Protein AF-A0A822HKP6-F1 (afdb_monomer)

Mean predicted aligned error: 8.12 Å

pLDDT: mean 78.41, std 13.29, range [42.31, 93.12]

Nearest PDB structures (foldseek):
  2boa-assembly2_B  TM=9.599E-01  e=1.086E-02  Homo sapiens
  1dtd-assembly1_A  TM=8.735E-01  e=4.558E-02  Homo sapiens
  4uia-assembly1_A  TM=8.945E-01  e=1.679E-01  Sus scrofa
  1zg8-assembly3_C  TM=8.638E-01  e=1.474E-01  Sus scrofa
  3dgv-assembly4_C  TM=8.199E-01  e=5.429E-01  Bos taurus

Radius of gyration: 14.97 Å; Cα contacts (8 Å, |Δi|>4): 80; chains: 1; bounding box: 33×28×42 Å

Sequence (95 aa):
KPFSEIETAQVSRFISRHNGTFVHYVNFHAYSQLWMSPWGYTLTKPEQFKLQDDGSAKAVQALRAVFGIHAREWISPATIIYMVHALLSNYDKDP

Secondary structure (DSSP, 8-state):
-TT-SHHHHHHHHHHHHTTTT---------SS-EEEES-SS-SSPPTTHHHHHHHHHHHHHHHHHHH---PEEEE--HHHHHHHHHHHHSTTT--

Structure (mmCIF, N/CA/C/O backbone):
data_AF-A0A822HKP6-F1
#
_entry.id   AF-A0A822HKP6-F1
#
loop_
_atom_site.group_PDB
_atom_site.id
_atom_site.type_symbol
_atom_site.label_atom_id
_atom_site.label_alt_id
_atom_site.label_comp_id
_atom_site.label_asym_id
_atom_site.label_entity_id
_atom_site.label_seq_id
_atom_site.pdbx_PDB_ins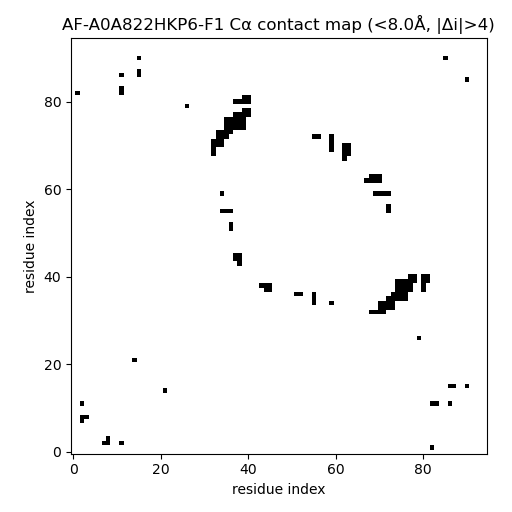_code
_atom_site.Cartn_x
_atom_site.Cartn_y
_atom_site.Cartn_z
_atom_site.occupancy
_atom_site.B_iso_or_equiv
_atom_site.auth_seq_id
_atom_site.auth_comp_id
_atom_site.auth_asym_id
_atom_site.auth_atom_id
_atom_site.pdbx_PDB_model_num
ATOM 1 N N . LYS A 1 1 ? -8.848 9.181 18.650 1.00 84.12 1 LYS A N 1
ATOM 2 C CA . LYS A 1 1 ? -9.587 7.902 18.482 1.00 84.12 1 LYS A CA 1
ATOM 3 C C . LYS A 1 1 ? -9.381 7.406 17.054 1.00 84.12 1 LYS A C 1
ATOM 5 O O . LYS A 1 1 ? -9.164 8.265 16.205 1.00 84.12 1 LYS A O 1
ATOM 10 N N . PRO A 1 2 ? -9.414 6.092 16.773 1.00 80.62 2 PRO A N 1
ATOM 11 C CA . PRO A 1 2 ? -9.439 5.598 15.396 1.00 80.62 2 PRO A CA 1
ATOM 12 C C . PRO A 1 2 ? -10.585 6.245 14.609 1.00 80.62 2 PRO A C 1
ATOM 14 O O . PRO A 1 2 ? -11.638 6.519 15.185 1.00 80.62 2 PRO A O 1
ATOM 17 N N . PHE A 1 3 ? -10.362 6.512 13.320 1.00 85.75 3 PHE A N 1
ATOM 18 C CA . PHE A 1 3 ? -11.360 7.104 12.419 1.00 85.75 3 PHE A CA 1
ATOM 19 C C . PHE A 1 3 ? -11.956 8.434 12.924 1.00 85.75 3 PHE A C 1
ATOM 21 O O . PHE A 1 3 ? -13.153 8.679 12.778 1.00 85.75 3 PHE A O 1
ATOM 28 N N . SER A 1 4 ? -11.147 9.288 13.569 1.00 86.88 4 SER A N 1
ATOM 29 C CA . SER A 1 4 ? -11.598 10.616 14.012 1.00 86.88 4 SER A CA 1
ATOM 30 C C . SER A 1 4 ? -11.920 11.553 12.853 1.00 86.88 4 SER A C 1
ATOM 32 O O . SER A 1 4 ? -12.847 12.349 12.973 1.00 86.88 4 SER A O 1
ATOM 34 N N . GLU A 1 5 ? -11.189 11.425 11.745 1.00 90.12 5 GLU A N 1
ATOM 35 C CA . GLU A 1 5 ? -11.361 12.269 10.565 1.00 90.12 5 GLU A CA 1
ATOM 36 C C . GLU A 1 5 ? -12.487 11.731 9.688 1.00 90.12 5 GLU A C 1
ATOM 38 O O . GLU A 1 5 ? -12.551 10.521 9.422 1.00 90.12 5 GLU A O 1
ATOM 43 N N . ILE A 1 6 ? -13.361 12.623 9.214 1.00 93.12 6 ILE A N 1
ATOM 44 C CA . ILE A 1 6 ? -14.557 12.248 8.454 1.00 93.12 6 ILE A CA 1
ATOM 45 C C . ILE A 1 6 ? -14.195 11.460 7.191 1.00 93.12 6 ILE A C 1
ATOM 47 O O . ILE A 1 6 ? -14.877 10.496 6.856 1.00 93.12 6 ILE A O 1
ATOM 51 N N . GLU A 1 7 ? -13.080 11.787 6.544 1.00 91.44 7 GLU A N 1
ATOM 52 C CA . GLU A 1 7 ? -12.558 11.115 5.357 1.00 91.44 7 GLU A CA 1
ATOM 53 C C . GLU A 1 7 ? -12.240 9.646 5.657 1.00 91.44 7 GLU A C 1
ATOM 55 O O . GLU A 1 7 ? -12.713 8.741 4.967 1.00 91.44 7 GLU A O 1
ATOM 60 N N . THR A 1 8 ? -11.496 9.389 6.738 1.00 85.94 8 THR A N 1
ATOM 61 C CA . THR A 1 8 ? -11.139 8.021 7.151 1.00 85.94 8 THR A CA 1
ATOM 62 C C . THR A 1 8 ? -12.352 7.240 7.651 1.00 85.94 8 THR A C 1
ATOM 64 O O . THR A 1 8 ? -12.463 6.042 7.387 1.00 85.94 8 THR A O 1
ATOM 67 N N . ALA A 1 9 ? -13.299 7.920 8.302 1.00 86.06 9 ALA A N 1
ATOM 68 C CA . ALA A 1 9 ? -14.549 7.331 8.762 1.00 86.06 9 ALA A CA 1
ATOM 69 C C . ALA A 1 9 ? -15.457 6.910 7.596 1.00 86.06 9 ALA A C 1
ATOM 71 O O . ALA A 1 9 ? -16.053 5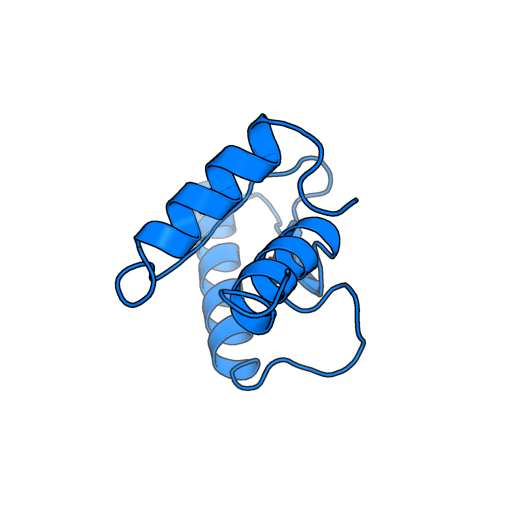.834 7.645 1.00 86.06 9 ALA A O 1
ATOM 72 N N . GLN A 1 10 ? -15.552 7.704 6.523 1.00 90.31 10 GLN A N 1
ATOM 73 C CA . GLN A 1 10 ? -16.360 7.327 5.358 1.00 90.31 10 GLN A CA 1
ATOM 74 C C . GLN A 1 10 ? -15.753 6.151 4.589 1.00 90.31 10 GLN A C 1
ATOM 76 O O . GLN A 1 10 ? -16.497 5.255 4.189 1.00 90.31 10 GLN A O 1
ATOM 81 N N . VAL A 1 11 ? -14.425 6.103 4.421 1.00 89.75 11 VAL A N 1
ATOM 82 C CA . VAL A 1 11 ? -13.753 4.955 3.780 1.00 89.75 11 VAL A CA 1
ATOM 83 C C . VAL A 1 11 ? -13.979 3.681 4.592 1.00 89.75 11 VAL A C 1
ATOM 85 O O . VAL A 1 11 ? -14.385 2.661 4.039 1.00 89.75 11 VAL A O 1
ATOM 88 N N . SER A 1 12 ? -13.791 3.769 5.910 1.00 85.62 12 SER A N 1
ATOM 89 C CA . SER A 1 12 ? -14.111 2.710 6.869 1.00 85.62 12 SER A CA 1
ATOM 90 C C . SER A 1 12 ? -15.531 2.180 6.672 1.00 85.62 12 SER A C 1
ATOM 92 O O . SER A 1 12 ? -15.740 1.002 6.375 1.00 85.62 12 SER A O 1
ATOM 94 N N . ARG A 1 13 ? -16.510 3.087 6.723 1.00 87.62 13 ARG A N 1
ATOM 95 C CA . ARG A 1 13 ? -17.925 2.756 6.597 1.00 87.62 13 ARG A CA 1
ATOM 96 C C . ARG A 1 13 ? -18.261 2.136 5.246 1.00 87.62 13 ARG A C 1
ATOM 98 O O . ARG A 1 13 ? -19.093 1.234 5.191 1.00 87.62 13 ARG A O 1
ATOM 105 N N . PHE A 1 14 ? -17.653 2.617 4.164 1.00 90.44 14 PHE A N 1
ATOM 106 C CA . PHE A 1 14 ? -17.844 2.053 2.832 1.00 90.44 14 PHE A CA 1
ATOM 107 C C . PHE A 1 14 ? -17.357 0.605 2.770 1.00 90.44 14 PHE A C 1
ATOM 109 O O . PHE A 1 14 ? -18.121 -0.260 2.350 1.00 90.44 14 PHE A O 1
ATOM 116 N N . ILE A 1 15 ? -16.132 0.330 3.226 1.00 88.50 15 ILE A N 1
ATOM 117 C CA . ILE A 1 15 ? -15.557 -1.022 3.203 1.00 88.50 15 ILE A CA 1
ATOM 118 C C . ILE A 1 15 ? -16.399 -1.965 4.068 1.00 88.50 15 ILE A C 1
ATOM 120 O O . ILE A 1 15 ? -16.804 -3.024 3.595 1.00 88.50 15 ILE A O 1
ATOM 124 N N . SER A 1 16 ? -16.751 -1.553 5.289 1.00 87.00 16 SER A N 1
ATOM 125 C CA . SER A 1 16 ? -17.574 -2.366 6.189 1.00 87.00 16 SER A CA 1
ATOM 126 C C . SER A 1 16 ? -18.967 -2.665 5.627 1.00 87.00 16 SER A C 1
ATOM 128 O O . SER A 1 16 ? -19.456 -3.781 5.764 1.00 87.00 16 SER A O 1
ATOM 130 N N . ARG A 1 17 ? -19.609 -1.712 4.937 1.00 90.06 17 ARG A N 1
ATOM 131 C CA . ARG A 1 17 ? -20.915 -1.936 4.282 1.00 90.06 17 ARG A CA 1
ATOM 132 C C . ARG A 1 17 ? -20.865 -2.949 3.141 1.00 90.06 17 ARG A C 1
ATOM 134 O O . ARG A 1 17 ? -21.895 -3.522 2.809 1.00 90.06 17 ARG A O 1
ATOM 141 N N . HIS A 1 18 ? -19.695 -3.147 2.548 1.00 89.06 18 HIS A N 1
ATOM 142 C CA . HIS A 1 18 ? -19.470 -4.107 1.471 1.00 89.06 18 HIS A CA 1
ATOM 143 C C . HIS A 1 18 ? -18.720 -5.345 1.973 1.00 89.06 18 HIS A C 1
ATOM 145 O O . HIS A 1 18 ? -18.116 -6.070 1.177 1.00 89.06 18 HIS A O 1
ATOM 151 N N . ASN A 1 19 ? -18.758 -5.611 3.282 1.00 83.88 19 ASN A N 1
ATOM 152 C CA . ASN A 1 19 ? -18.161 -6.807 3.856 1.00 83.88 19 ASN A CA 1
ATOM 153 C C . ASN A 1 19 ? -18.694 -8.065 3.141 1.00 83.88 19 ASN A C 1
ATOM 155 O O . ASN A 1 19 ? -19.883 -8.172 2.844 1.00 83.88 19 ASN A O 1
ATOM 159 N N . GLY A 1 20 ? -17.797 -8.984 2.789 1.00 83.31 20 GLY A N 1
ATOM 160 C CA . GLY A 1 20 ? -18.106 -10.177 1.992 1.00 83.31 20 GLY A CA 1
ATOM 161 C C . GLY A 1 20 ? -18.160 -9.973 0.470 1.00 83.31 20 GLY A C 1
ATOM 162 O O . GLY A 1 20 ? -18.101 -10.956 -0.260 1.00 83.31 20 GLY A O 1
ATOM 163 N N . THR A 1 21 ? -18.213 -8.732 -0.031 1.00 89.38 21 THR A N 1
ATOM 164 C CA . THR A 1 21 ? -18.138 -8.423 -1.482 1.00 89.38 21 THR A CA 1
ATOM 165 C C . THR A 1 21 ? -16.912 -7.595 -1.861 1.00 89.38 21 THR A C 1
ATOM 167 O O . THR A 1 21 ? -16.527 -7.544 -3.026 1.00 89.38 21 THR A O 1
ATOM 170 N N . PHE A 1 22 ? -16.271 -6.959 -0.882 1.00 83.81 22 PHE A N 1
ATOM 171 C CA . PHE A 1 22 ? -15.051 -6.194 -1.070 1.00 83.81 22 PHE A CA 1
ATOM 172 C C . PHE A 1 22 ? -13.839 -7.129 -1.233 1.00 83.81 22 PHE A C 1
ATOM 174 O O . PHE A 1 22 ? -13.465 -7.833 -0.299 1.00 83.81 22 PHE A O 1
ATOM 181 N N . VAL A 1 23 ? -13.224 -7.137 -2.422 1.00 85.44 23 VAL A N 1
ATOM 182 C CA . VAL A 1 23 ? -12.186 -8.126 -2.789 1.00 85.44 23 VAL A CA 1
ATOM 183 C C . VAL A 1 23 ? -10.758 -7.590 -2.660 1.00 85.44 23 VAL A C 1
ATOM 185 O O . VAL A 1 23 ? -9.849 -8.339 -2.306 1.00 85.44 23 VAL A O 1
ATOM 188 N N . HIS A 1 24 ? -10.518 -6.310 -2.962 1.00 85.50 24 HIS A N 1
ATOM 189 C CA . HIS A 1 24 ? -9.160 -5.764 -3.000 1.00 85.50 24 HIS A CA 1
ATOM 190 C C . HIS A 1 24 ? -9.120 -4.263 -2.707 1.00 85.50 24 HIS A C 1
ATOM 192 O O . HIS A 1 24 ? -10.020 -3.524 -3.101 1.00 85.50 24 HIS A O 1
ATOM 198 N N . TYR A 1 25 ? -8.049 -3.809 -2.052 1.00 86.38 25 TYR A N 1
ATOM 199 C CA . TYR A 1 25 ? -7.816 -2.408 -1.710 1.00 86.38 25 TYR A CA 1
ATOM 200 C C . TYR A 1 25 ? -6.409 -1.986 -2.140 1.00 86.38 25 TYR A C 1
ATOM 202 O O . TYR A 1 25 ? -5.427 -2.606 -1.735 1.00 86.38 25 TYR A O 1
ATOM 210 N N . VAL A 1 26 ? -6.317 -0.900 -2.909 1.00 87.44 26 VAL A N 1
ATOM 211 C CA . VAL A 1 26 ? -5.055 -0.261 -3.304 1.00 87.44 26 VAL A CA 1
ATOM 212 C C . VAL A 1 26 ? -5.106 1.190 -2.858 1.00 87.44 26 VAL A C 1
ATOM 214 O O . VAL A 1 26 ? -6.091 1.880 -3.114 1.00 87.44 26 VAL A O 1
ATOM 217 N N . ASN A 1 27 ? -4.044 1.659 -2.206 1.00 87.50 27 ASN A N 1
ATOM 218 C CA . ASN A 1 27 ? -3.893 3.067 -1.870 1.00 87.50 27 ASN A CA 1
ATOM 219 C C . ASN A 1 27 ? -2.562 3.598 -2.382 1.00 87.50 27 ASN A C 1
ATOM 221 O O . ASN A 1 27 ? -1.514 2.990 -2.165 1.00 87.50 27 ASN A O 1
ATOM 225 N N . PHE A 1 28 ? -2.626 4.7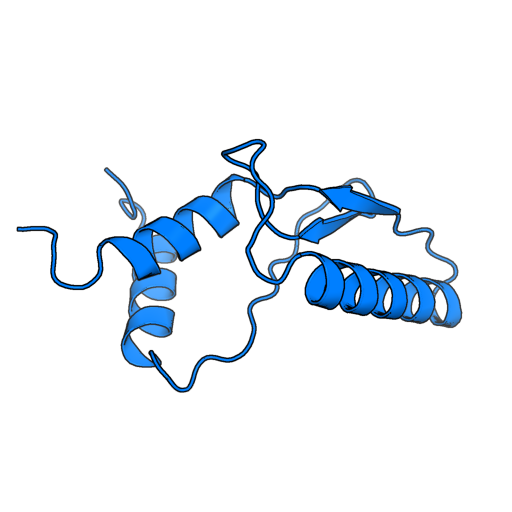43 -3.048 1.00 86.00 28 PHE A N 1
ATOM 226 C CA . PHE A 1 28 ? -1.485 5.371 -3.679 1.00 86.00 28 PHE A CA 1
ATOM 227 C C . PHE A 1 28 ? -0.843 6.373 -2.734 1.00 86.00 28 PHE A C 1
ATOM 229 O O . PHE A 1 28 ? -1.500 7.246 -2.173 1.00 86.00 28 PHE A O 1
ATOM 236 N N . HIS A 1 29 ? 0.470 6.247 -2.603 1.00 85.00 29 HIS A N 1
ATOM 237 C CA . HIS A 1 29 ? 1.319 7.175 -1.877 1.00 85.00 29 HIS A CA 1
ATOM 238 C C . HIS A 1 29 ? 2.505 7.535 -2.759 1.00 85.00 29 HIS A C 1
ATOM 240 O O . HIS A 1 29 ? 2.920 6.758 -3.622 1.00 85.00 29 HIS A O 1
ATOM 246 N N . ALA A 1 30 ? 3.068 8.707 -2.513 1.00 81.88 30 ALA A N 1
ATOM 247 C CA . ALA A 1 30 ? 4.349 9.123 -3.055 1.00 81.88 30 ALA A CA 1
ATOM 248 C C . ALA A 1 30 ? 5.218 9.624 -1.892 1.00 81.88 30 ALA A C 1
ATOM 250 O O . ALA A 1 30 ? 4.694 10.139 -0.909 1.00 81.88 30 ALA A O 1
ATOM 251 N N . TYR A 1 31 ? 6.542 9.498 -1.928 1.00 83.94 31 TYR A N 1
ATOM 252 C CA . TYR A 1 31 ? 7.429 9.090 -3.028 1.00 83.94 31 TYR A CA 1
ATOM 253 C C . TYR A 1 31 ? 8.100 7.725 -2.750 1.00 83.94 31 TYR A C 1
ATOM 255 O O . TYR A 1 31 ? 7.757 7.066 -1.774 1.00 83.94 31 TYR A O 1
ATOM 263 N N . SER A 1 32 ? 9.073 7.324 -3.587 1.00 82.31 32 SER A N 1
ATOM 264 C CA . SER A 1 32 ? 10.020 6.184 -3.419 1.00 82.31 32 SER A CA 1
ATOM 265 C C . SER A 1 32 ? 9.825 4.959 -4.322 1.00 82.31 32 SER A C 1
ATOM 267 O O . SER A 1 32 ? 10.650 4.053 -4.267 1.00 82.31 32 SER A O 1
ATOM 269 N N . GLN A 1 33 ? 8.808 4.935 -5.194 1.00 84.94 33 GLN A N 1
ATOM 270 C CA . GLN A 1 33 ? 8.551 3.816 -6.123 1.00 84.94 33 GLN A CA 1
ATOM 271 C C . GLN A 1 33 ? 8.435 2.463 -5.396 1.00 84.94 33 GLN A C 1
ATOM 273 O O . GLN A 1 33 ? 9.198 1.530 -5.653 1.00 84.94 33 GLN A O 1
ATOM 278 N N . LEU A 1 34 ? 7.495 2.354 -4.461 1.00 84.75 34 LEU A N 1
ATOM 279 C CA . LEU A 1 34 ? 7.304 1.135 -3.681 1.00 84.75 34 LEU A CA 1
ATOM 280 C C . LEU A 1 34 ? 5.947 0.509 -3.979 1.00 84.75 34 LEU A C 1
ATOM 282 O O . LEU A 1 34 ? 4.933 1.204 -4.036 1.00 84.75 34 LEU A O 1
ATOM 286 N N . TRP A 1 35 ? 5.947 -0.813 -4.130 1.00 86.19 35 TRP A N 1
ATOM 287 C CA . TRP A 1 35 ? 4.742 -1.623 -4.023 1.00 86.19 35 TRP A CA 1
ATOM 288 C C . TRP A 1 35 ? 4.771 -2.312 -2.670 1.00 86.19 35 TRP A C 1
ATOM 290 O O . TRP A 1 35 ? 5.766 -2.960 -2.340 1.00 86.19 35 TRP A O 1
ATOM 300 N N . MET A 1 36 ? 3.717 -2.131 -1.875 1.00 84.94 36 MET A N 1
ATOM 301 C CA . MET A 1 36 ? 3.737 -2.573 -0.488 1.00 84.94 36 MET A CA 1
ATOM 302 C C . MET A 1 36 ? 2.493 -3.343 -0.096 1.00 84.94 36 MET A C 1
ATOM 304 O O . MET A 1 36 ? 1.373 -2.985 -0.459 1.00 84.94 36 MET A O 1
ATOM 308 N N . SER A 1 37 ? 2.717 -4.379 0.705 1.00 84.56 37 SER A N 1
ATOM 309 C CA . SER A 1 37 ? 1.689 -5.274 1.209 1.00 84.56 37 SER A CA 1
ATOM 310 C C . SER A 1 37 ? 1.713 -5.343 2.745 1.00 84.56 37 SER A C 1
ATOM 312 O O . SER A 1 37 ? 2.704 -4.940 3.366 1.00 84.56 37 SER A O 1
ATOM 314 N N . PRO A 1 38 ? 0.623 -5.804 3.387 1.00 84.94 38 PRO A N 1
ATOM 315 C CA . PRO A 1 38 ? 0.603 -6.072 4.821 1.00 84.94 38 PRO A CA 1
ATOM 316 C C . PRO A 1 38 ? 1.711 -7.039 5.288 1.00 84.94 38 PRO A C 1
ATOM 318 O O . PRO A 1 38 ? 2.204 -7.864 4.525 1.00 84.94 38 PRO A O 1
ATOM 321 N N . TRP A 1 39 ? 2.077 -7.027 6.571 1.00 81.00 39 TRP A N 1
ATOM 322 C CA . TRP A 1 39 ? 1.653 -6.067 7.598 1.00 81.00 39 TRP A CA 1
ATOM 323 C C . TRP A 1 39 ? 2.616 -4.888 7.688 1.00 81.00 39 TRP A C 1
ATOM 325 O O . TRP A 1 39 ? 3.715 -4.918 7.144 1.00 81.00 39 TRP A O 1
ATOM 335 N N . GLY A 1 40 ? 2.200 -3.857 8.420 1.00 79.06 40 GLY A N 1
ATOM 336 C CA . GLY A 1 40 ? 3.102 -2.769 8.776 1.00 79.06 40 GLY A CA 1
ATOM 337 C C . GLY A 1 40 ? 3.186 -2.399 10.245 1.00 79.06 40 GLY A C 1
ATOM 338 O O . GLY A 1 40 ? 4.142 -1.746 10.645 1.00 79.06 40 GLY A O 1
ATOM 339 N N . TYR A 1 41 ? 2.218 -2.826 11.056 1.00 79.31 41 TYR A N 1
ATOM 340 C CA . TYR A 1 41 ? 2.212 -2.581 12.500 1.00 79.31 41 TYR A CA 1
ATOM 341 C C . TYR A 1 41 ? 2.800 -3.752 13.312 1.00 79.31 41 TYR A C 1
ATOM 343 O O . TYR A 1 41 ? 2.926 -3.651 14.527 1.00 79.31 41 TYR A O 1
ATOM 351 N N . THR A 1 42 ? 3.127 -4.876 12.663 1.00 81.50 42 THR A N 1
ATOM 352 C CA . THR A 1 42 ? 3.695 -6.080 13.288 1.00 81.50 42 THR A CA 1
ATOM 353 C C . THR A 1 42 ? 4.717 -6.737 12.361 1.00 81.50 42 THR A C 1
ATOM 355 O O . THR A 1 42 ? 4.702 -6.506 11.152 1.00 81.50 42 THR A O 1
ATOM 358 N N . LEU A 1 43 ? 5.590 -7.567 12.936 1.00 81.50 43 LEU A N 1
ATOM 359 C CA . LEU A 1 43 ? 6.582 -8.369 12.214 1.00 81.50 43 LEU A CA 1
ATOM 360 C C . LEU A 1 43 ? 6.059 -9.757 11.814 1.00 81.50 43 LEU A C 1
ATOM 362 O O . LEU A 1 43 ? 6.682 -10.443 11.003 1.00 81.50 43 LEU A O 1
ATOM 366 N N . THR A 1 44 ? 4.937 -10.200 12.384 1.00 87.31 44 THR A N 1
ATOM 367 C CA . THR A 1 44 ? 4.297 -11.459 11.986 1.00 87.31 44 THR A CA 1
ATOM 368 C C . THR A 1 44 ? 3.813 -11.342 10.546 1.00 87.31 44 THR A C 1
ATOM 370 O O . THR A 1 44 ? 3.297 -10.299 10.167 1.00 87.31 44 THR A O 1
ATOM 373 N N . LYS A 1 45 ? 3.958 -12.392 9.734 1.00 86.06 45 LYS A N 1
ATOM 374 C CA . LYS A 1 45 ? 3.462 -12.403 8.347 1.00 86.06 45 LYS A CA 1
ATOM 375 C C . LYS A 1 45 ? 1.943 -12.634 8.302 1.00 86.06 45 LYS A C 1
ATOM 377 O O . LYS A 1 45 ? 1.421 -13.319 9.182 1.00 86.06 45 LYS A O 1
ATOM 382 N N . PRO A 1 46 ? 1.223 -12.095 7.300 1.00 86.81 46 PRO A N 1
ATOM 383 C CA . PRO A 1 46 ? -0.178 -12.444 7.078 1.00 86.81 46 PRO A CA 1
ATOM 384 C C . PRO A 1 46 ? -0.322 -13.914 6.667 1.00 86.81 46 PRO A C 1
ATOM 386 O O . PRO A 1 46 ? 0.593 -14.500 6.091 1.00 86.81 46 PRO A O 1
ATOM 389 N N . GLU A 1 47 ? -1.491 -14.497 6.929 1.00 87.50 47 GLU A N 1
ATOM 390 C CA . GLU A 1 47 ? -1.791 -15.907 6.639 1.00 87.50 47 GLU A CA 1
ATOM 391 C C . GLU A 1 47 ? -1.533 -16.268 5.165 1.00 87.50 47 GLU A C 1
ATOM 393 O O . GLU A 1 47 ? -0.894 -17.273 4.863 1.00 87.50 47 GLU A O 1
ATOM 398 N N . GLN A 1 48 ? -1.940 -15.394 4.239 1.00 85.88 48 GLN A N 1
ATOM 399 C CA . GLN A 1 48 ? -1.772 -15.580 2.793 1.00 85.88 48 GLN A CA 1
ATOM 400 C C . GLN A 1 48 ? -0.555 -14.832 2.215 1.00 85.88 48 GLN A C 1
ATOM 402 O O . GLN A 1 48 ? -0.572 -14.422 1.054 1.00 85.88 48 GLN A O 1
ATOM 407 N N . PHE A 1 49 ? 0.516 -14.659 3.002 1.00 86.44 49 PHE A N 1
ATOM 408 C CA . PHE A 1 49 ? 1.706 -13.889 2.606 1.00 86.44 49 PHE A CA 1
ATOM 409 C C . PHE A 1 49 ? 2.261 -14.279 1.232 1.00 86.44 49 PHE A C 1
ATOM 411 O O . PHE A 1 49 ? 2.500 -13.406 0.409 1.00 86.44 49 PHE A O 1
ATOM 418 N N . LYS A 1 50 ? 2.405 -15.580 0.947 1.00 89.31 50 LYS A N 1
ATOM 419 C CA . LYS A 1 50 ? 2.980 -16.041 -0.325 1.00 89.31 50 LYS A CA 1
ATOM 420 C C . LYS A 1 50 ? 2.148 -15.611 -1.540 1.00 89.31 50 LYS A C 1
ATOM 422 O O . LYS A 1 50 ? 2.702 -15.138 -2.520 1.00 89.31 50 LYS A O 1
ATOM 427 N N . LEU A 1 51 ? 0.822 -15.751 -1.466 1.00 88.62 51 LEU A N 1
ATOM 428 C CA . LEU A 1 51 ? -0.072 -15.346 -2.557 1.00 88.62 51 LEU A CA 1
ATOM 429 C C . LEU A 1 51 ? 0.019 -13.836 -2.815 1.00 88.62 51 LEU A C 1
ATOM 431 O O . LEU A 1 51 ? -0.024 -13.383 -3.957 1.00 88.62 51 LEU A O 1
ATOM 435 N N . GLN A 1 52 ? 0.140 -13.067 -1.737 1.00 86.56 52 GLN A N 1
ATOM 436 C CA . GLN A 1 52 ? 0.257 -11.621 -1.794 1.00 86.56 52 GLN A CA 1
ATOM 437 C C . GLN A 1 52 ? 1.609 -11.156 -2.351 1.00 86.56 52 GLN A C 1
ATOM 439 O O . GLN A 1 52 ? 1.628 -10.217 -3.145 1.00 86.56 52 GLN A O 1
ATOM 444 N N . ASP A 1 53 ? 2.702 -11.818 -1.974 1.00 86.75 53 ASP A N 1
ATOM 445 C CA . ASP A 1 53 ? 4.057 -11.587 -2.491 1.00 86.75 53 ASP A CA 1
ATOM 446 C C . ASP A 1 53 ? 4.125 -11.926 -3.992 1.00 86.75 53 ASP A C 1
ATOM 448 O O . ASP A 1 53 ? 4.459 -11.078 -4.812 1.00 86.75 53 ASP A O 1
ATOM 452 N N . ASP A 1 54 ? 3.627 -13.101 -4.397 1.00 90.56 54 ASP A N 1
ATOM 453 C CA . ASP A 1 54 ? 3.570 -13.511 -5.809 1.00 90.56 54 ASP A CA 1
ATOM 454 C C . ASP A 1 54 ? 2.740 -12.534 -6.671 1.00 90.56 54 ASP A C 1
ATOM 456 O O . ASP A 1 54 ? 3.070 -12.255 -7.830 1.00 90.56 54 ASP A O 1
ATOM 460 N N . GLY A 1 55 ? 1.627 -12.027 -6.131 1.00 89.56 55 GLY A N 1
ATOM 461 C CA . GLY A 1 55 ? 0.781 -11.038 -6.803 1.00 89.56 55 GLY A CA 1
ATOM 462 C C . GLY A 1 55 ? 1.453 -9.671 -6.925 1.00 89.56 55 GLY A C 1
ATOM 463 O O . GLY A 1 55 ? 1.377 -9.030 -7.977 1.00 89.56 55 GLY A O 1
ATOM 464 N N . SER A 1 56 ? 2.150 -9.253 -5.873 1.00 89.19 56 SER A N 1
ATOM 465 C CA . SER A 1 56 ? 2.906 -8.003 -5.829 1.00 89.19 56 SER A CA 1
ATOM 466 C C . SER A 1 56 ? 4.058 -8.021 -6.845 1.00 89.19 56 SER A C 1
ATOM 468 O O . SER A 1 56 ? 4.234 -7.053 -7.595 1.00 89.19 56 SER A O 1
ATOM 470 N N . ALA A 1 57 ? 4.731 -9.164 -7.005 1.00 88.50 57 ALA A N 1
ATOM 471 C CA . ALA A 1 57 ? 5.874 -9.296 -7.900 1.00 88.50 57 ALA A CA 1
ATOM 472 C C . ALA A 1 57 ? 5.435 -9.140 -9.355 1.00 88.50 57 ALA A C 1
ATOM 474 O O . ALA A 1 57 ? 6.075 -8.447 -10.150 1.00 88.50 57 ALA A O 1
ATOM 475 N N . LYS A 1 58 ? 4.284 -9.729 -9.698 1.00 92.44 58 LYS A N 1
ATOM 476 C CA . LYS A 1 58 ? 3.658 -9.581 -11.018 1.00 92.44 58 LYS A CA 1
ATOM 477 C C . LYS A 1 58 ? 3.239 -8.138 -11.292 1.00 92.44 58 LYS A C 1
ATOM 479 O O . LYS A 1 58 ? 3.457 -7.653 -12.401 1.00 92.44 58 LYS A O 1
ATOM 484 N N . ALA A 1 59 ? 2.681 -7.439 -10.302 1.00 88.94 59 ALA A N 1
ATOM 485 C CA . ALA A 1 59 ? 2.303 -6.034 -10.446 1.00 88.94 59 ALA A CA 1
ATOM 486 C C . ALA A 1 59 ? 3.528 -5.141 -10.706 1.00 88.94 59 ALA A C 1
ATOM 488 O O . ALA A 1 59 ? 3.527 -4.335 -11.638 1.00 88.94 59 ALA A O 1
ATOM 489 N N . VAL A 1 60 ? 4.611 -5.337 -9.947 1.00 88.38 60 VAL A N 1
ATOM 490 C CA . VAL A 1 60 ? 5.879 -4.618 -10.138 1.00 88.38 60 VAL A CA 1
ATOM 491 C C . VAL A 1 60 ? 6.493 -4.905 -11.507 1.00 88.38 60 VAL A C 1
ATOM 493 O O . VAL A 1 60 ? 6.934 -3.978 -12.191 1.00 88.38 60 VAL A O 1
ATOM 496 N N . GLN A 1 61 ? 6.493 -6.166 -11.945 1.00 89.56 61 GLN A N 1
ATOM 497 C CA . GLN A 1 61 ? 6.978 -6.535 -13.276 1.00 89.56 61 GLN A CA 1
ATOM 498 C C . GLN A 1 61 ? 6.171 -5.857 -14.387 1.00 89.56 61 GLN A C 1
ATOM 500 O O . GLN A 1 61 ? 6.766 -5.318 -15.319 1.00 89.56 61 GLN A O 1
ATOM 505 N N . ALA A 1 62 ? 4.840 -5.825 -14.273 1.00 90.56 62 ALA A N 1
ATOM 506 C CA . ALA A 1 62 ? 3.973 -5.163 -15.245 1.00 90.56 62 ALA A CA 1
ATOM 507 C C . ALA A 1 62 ? 4.236 -3.649 -15.314 1.00 90.56 62 ALA A C 1
ATOM 509 O O . ALA A 1 62 ? 4.382 -3.098 -16.405 1.00 90.56 62 ALA A O 1
ATOM 510 N N . LEU A 1 63 ? 4.376 -2.981 -14.163 1.00 86.25 63 LEU A N 1
ATOM 511 C CA . LEU A 1 63 ? 4.715 -1.555 -14.105 1.00 86.25 63 LEU A CA 1
ATOM 512 C C . LEU A 1 63 ? 6.064 -1.262 -14.771 1.00 86.25 63 LEU A C 1
ATOM 514 O O . LEU A 1 63 ? 6.181 -0.317 -15.555 1.00 86.25 63 LEU A O 1
ATOM 518 N N . ARG A 1 64 ? 7.071 -2.100 -14.507 1.00 84.25 64 ARG A N 1
ATOM 519 C CA . ARG A 1 64 ? 8.394 -1.971 -15.123 1.00 84.25 64 ARG A CA 1
ATOM 520 C C . ARG A 1 64 ? 8.346 -2.178 -16.635 1.00 84.25 64 ARG A C 1
ATOM 522 O O . ARG A 1 64 ? 9.011 -1.439 -17.355 1.00 84.25 64 ARG A O 1
ATOM 529 N N . ALA A 1 65 ? 7.574 -3.154 -17.108 1.00 88.81 65 ALA A N 1
ATOM 530 C CA . ALA A 1 65 ? 7.470 -3.481 -18.528 1.0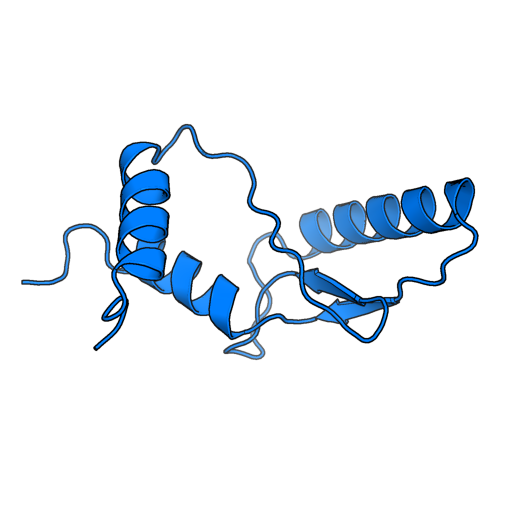0 88.81 65 ALA A CA 1
ATOM 531 C C . ALA A 1 65 ? 6.877 -2.335 -19.361 1.00 88.81 65 ALA A C 1
ATOM 533 O O . ALA A 1 65 ? 7.301 -2.129 -20.493 1.00 88.81 65 ALA A O 1
ATOM 534 N N . VAL A 1 66 ? 5.922 -1.584 -18.803 1.00 88.19 66 VAL A N 1
ATOM 535 C CA . VAL A 1 66 ? 5.249 -0.494 -19.525 1.00 88.19 66 VAL A CA 1
ATOM 536 C C . VAL A 1 66 ? 6.007 0.828 -19.403 1.00 88.19 66 VAL A C 1
ATOM 538 O O . VAL A 1 66 ? 6.152 1.544 -20.390 1.00 88.19 66 VAL A O 1
ATOM 541 N N . PHE A 1 67 ? 6.490 1.166 -18.205 1.00 79.38 67 PHE A N 1
ATOM 542 C CA . PHE A 1 67 ? 6.962 2.525 -17.912 1.00 79.38 67 PHE A CA 1
ATOM 543 C C . PHE A 1 67 ? 8.465 2.624 -17.640 1.00 79.38 67 PHE A C 1
ATOM 545 O O . PHE A 1 67 ? 8.969 3.720 -17.413 1.00 79.38 67 PHE A O 1
ATOM 552 N N . GLY A 1 68 ? 9.190 1.502 -17.598 1.00 73.62 68 GLY A N 1
ATOM 553 C CA . GLY A 1 68 ? 10.612 1.488 -17.244 1.00 73.62 68 GLY A CA 1
ATOM 554 C C . GLY A 1 68 ? 10.899 1.931 -15.804 1.00 73.62 68 GLY A C 1
ATOM 555 O O . GLY A 1 68 ? 12.058 2.114 -15.444 1.00 73.62 68 GLY A O 1
ATOM 556 N N . ILE A 1 69 ? 9.868 2.099 -14.969 1.00 72.00 69 ILE A N 1
ATOM 557 C CA . ILE A 1 69 ? 10.009 2.480 -13.563 1.00 72.00 69 ILE A CA 1
ATOM 558 C C . ILE A 1 69 ? 10.354 1.258 -12.714 1.00 72.00 69 ILE A C 1
ATOM 560 O O . ILE A 1 69 ? 9.779 0.178 -12.853 1.00 72.00 69 ILE A O 1
ATOM 564 N N . HIS A 1 70 ? 11.311 1.435 -11.810 1.00 65.94 70 HIS A N 1
ATOM 565 C CA . HIS A 1 70 ? 11.790 0.380 -10.927 1.00 65.94 70 HIS A CA 1
ATOM 566 C C . HIS A 1 70 ? 11.035 0.464 -9.602 1.00 65.94 70 HIS A C 1
ATOM 568 O O . HIS A 1 70 ? 11.557 0.997 -8.621 1.00 65.94 70 HIS A O 1
ATOM 574 N N . ALA A 1 71 ? 9.793 -0.026 -9.578 1.00 61.53 71 ALA A N 1
ATOM 575 C CA . ALA A 1 71 ? 9.124 -0.251 -8.306 1.00 61.53 71 ALA A CA 1
ATOM 576 C C . ALA A 1 71 ? 9.851 -1.382 -7.561 1.00 61.53 71 ALA A C 1
ATOM 578 O O . ALA A 1 71 ? 10.185 -2.404 -8.161 1.00 61.53 71 ALA A O 1
ATOM 579 N N . ARG A 1 72 ? 10.149 -1.197 -6.275 1.00 65.81 72 ARG A N 1
ATOM 580 C CA . ARG A 1 72 ? 10.676 -2.271 -5.427 1.00 65.81 72 ARG A CA 1
ATOM 581 C C . ARG A 1 72 ? 9.540 -2.797 -4.560 1.00 65.81 72 ARG A C 1
ATOM 583 O O . ARG A 1 72 ? 8.800 -2.006 -3.977 1.00 65.81 72 ARG A O 1
ATOM 590 N N . GLU A 1 73 ? 9.415 -4.114 -4.468 1.00 60.22 73 GLU A N 1
ATOM 591 C CA . GLU A 1 73 ? 8.541 -4.720 -3.468 1.00 60.22 73 GLU A CA 1
ATOM 592 C C . GLU A 1 73 ? 9.142 -4.509 -2.087 1.00 60.22 73 GLU A C 1
ATOM 594 O O . GLU A 1 73 ? 10.290 -4.883 -1.835 1.00 60.22 73 GLU A O 1
ATOM 599 N N . TRP A 1 74 ? 8.385 -3.858 -1.212 1.00 58.72 74 TRP A N 1
ATOM 600 C CA . TRP A 1 74 ? 8.738 -3.666 0.187 1.00 58.72 74 TRP A CA 1
ATOM 601 C C . TRP A 1 74 ? 7.565 -4.057 1.068 1.00 58.72 74 TRP A C 1
ATOM 603 O O . TRP A 1 74 ? 6.404 -3.879 0.722 1.00 58.72 74 TRP A O 1
ATOM 613 N N . ILE A 1 75 ? 7.872 -4.560 2.253 1.00 56.31 75 ILE A N 1
ATOM 614 C CA . ILE A 1 75 ? 6.857 -4.835 3.262 1.00 56.31 75 ILE A CA 1
ATOM 615 C C . ILE A 1 75 ? 6.491 -3.494 3.935 1.00 56.31 75 ILE A C 1
ATOM 617 O O . ILE A 1 75 ? 7.396 -2.825 4.435 1.00 56.31 75 ILE A O 1
ATOM 621 N N . SER A 1 76 ? 5.178 -3.161 3.962 1.00 46.75 76 SER A N 1
ATOM 622 C CA . SER A 1 76 ? 4.455 -2.145 4.781 1.00 46.75 76 SER A CA 1
ATOM 623 C C . SER A 1 76 ? 4.104 -0.738 4.233 1.00 46.75 76 SER A C 1
ATOM 625 O O . SER A 1 76 ? 4.968 0.134 4.211 1.00 46.75 76 SER A O 1
ATOM 627 N N . PRO A 1 77 ? 2.791 -0.388 4.133 1.00 55.59 77 PRO A N 1
ATOM 628 C CA . PRO A 1 77 ? 2.238 0.883 4.611 1.00 55.59 77 PRO A CA 1
ATOM 629 C C . PRO A 1 77 ? 1.393 0.623 5.870 1.00 55.59 77 PRO A C 1
ATOM 631 O O . PRO A 1 77 ? 0.195 0.326 5.800 1.00 55.59 77 PRO A O 1
ATOM 634 N N . ALA A 1 78 ? 2.025 0.734 7.038 1.00 52.16 78 ALA A N 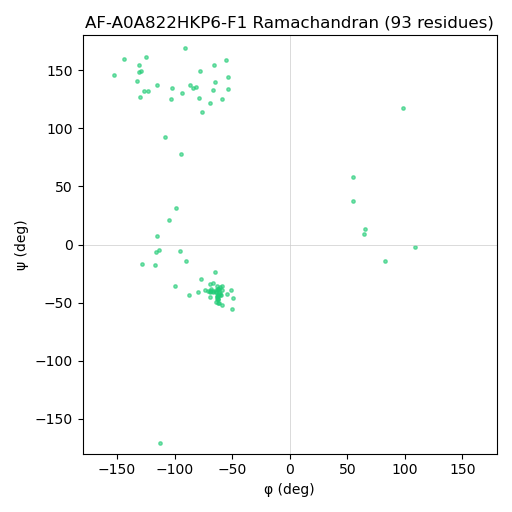1
ATOM 635 C CA . ALA A 1 78 ? 1.450 0.417 8.349 1.00 52.16 78 ALA A CA 1
ATOM 636 C C . ALA A 1 78 ? 0.093 1.066 8.636 1.00 52.16 78 ALA A C 1
ATOM 638 O O . ALA A 1 78 ? -0.783 0.414 9.200 1.00 52.16 78 ALA A O 1
ATOM 639 N N . THR A 1 79 ? -0.108 2.315 8.222 1.00 51.78 79 THR A N 1
ATOM 640 C CA . THR A 1 79 ? -1.282 3.106 8.610 1.00 51.78 79 THR A CA 1
ATOM 641 C C . THR A 1 79 ? -2.571 2.589 7.976 1.00 51.78 79 THR A C 1
ATOM 643 O O . THR A 1 79 ? -3.586 2.436 8.647 1.00 51.78 79 THR A O 1
ATOM 646 N N . ILE A 1 80 ? -2.533 2.280 6.682 1.00 56.00 80 ILE A N 1
ATOM 647 C CA . ILE A 1 80 ? -3.705 1.830 5.923 1.00 56.00 80 ILE A CA 1
ATOM 648 C C . ILE A 1 80 ? -4.080 0.402 6.288 1.00 56.00 80 ILE A C 1
ATOM 650 O O . ILE A 1 80 ? -5.252 0.073 6.436 1.00 56.00 80 ILE A O 1
ATOM 654 N N . ILE A 1 81 ? -3.072 -0.440 6.479 1.00 57.56 81 ILE A N 1
ATOM 655 C CA . ILE A 1 81 ? -3.272 -1.818 6.893 1.00 57.56 81 ILE A CA 1
ATOM 656 C C . ILE A 1 81 ? -3.787 -1.884 8.331 1.00 57.56 81 ILE A C 1
ATOM 658 O O . ILE A 1 81 ? -4.668 -2.688 8.610 1.00 57.56 81 ILE A O 1
ATOM 662 N N . TYR A 1 82 ? -3.279 -1.043 9.237 1.00 58.22 82 TYR A N 1
ATOM 663 C CA . TYR A 1 82 ? -3.838 -0.920 10.581 1.00 58.22 82 TYR A CA 1
ATOM 664 C C . TYR A 1 82 ? -5.297 -0.462 10.527 1.00 58.22 82 TYR A C 1
ATOM 666 O O . TYR A 1 82 ? -6.122 -1.031 11.231 1.00 58.22 82 TYR A O 1
ATOM 674 N N . MET A 1 83 ? -5.639 0.494 9.652 1.00 58.94 83 MET A N 1
ATOM 675 C CA . MET A 1 83 ? -7.034 0.882 9.435 1.00 58.94 83 MET A CA 1
ATOM 676 C C . MET A 1 83 ? -7.872 -0.312 8.965 1.00 58.94 83 MET A C 1
ATOM 678 O O . MET A 1 83 ? -8.860 -0.619 9.612 1.00 58.94 83 MET A O 1
ATOM 682 N N . VAL A 1 84 ? -7.470 -1.047 7.924 1.00 65.31 84 VAL A N 1
ATOM 683 C CA . VAL A 1 84 ? -8.216 -2.234 7.454 1.00 65.31 84 VAL A CA 1
ATOM 684 C C . VAL A 1 84 ? -8.298 -3.327 8.528 1.00 65.31 84 VAL A C 1
ATOM 686 O O . VAL A 1 84 ? -9.360 -3.906 8.725 1.00 65.31 84 VAL A O 1
ATOM 689 N N . HIS A 1 85 ? -7.218 -3.589 9.266 1.00 64.75 85 HIS A N 1
ATOM 690 C CA . HIS A 1 85 ? -7.214 -4.554 10.365 1.00 64.75 85 HIS A CA 1
ATOM 691 C C . HIS A 1 85 ? -8.159 -4.14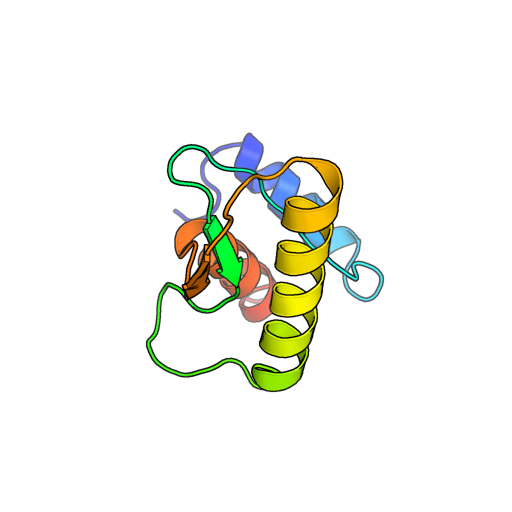0 11.490 1.00 64.75 85 HIS A C 1
ATOM 693 O O . HIS A 1 85 ? -8.954 -4.953 11.939 1.00 64.75 85 HIS A O 1
ATOM 699 N N . ALA A 1 86 ? -8.112 -2.880 11.924 1.00 61.84 86 ALA A N 1
ATOM 700 C CA . ALA A 1 86 ? -9.029 -2.353 12.926 1.00 61.84 86 ALA A CA 1
ATOM 701 C C . ALA A 1 86 ? -10.486 -2.446 12.445 1.00 61.84 86 ALA A C 1
ATOM 703 O O . ALA A 1 86 ? -11.365 -2.780 13.232 1.00 61.84 86 ALA A O 1
ATOM 704 N N . LEU A 1 87 ? -10.735 -2.232 11.147 1.00 63.28 87 LEU A N 1
ATOM 705 C CA . LEU A 1 87 ? -12.063 -2.374 10.547 1.00 63.28 87 LEU A CA 1
ATOM 706 C C . LEU A 1 87 ? -12.564 -3.807 10.501 1.00 63.28 87 LEU A C 1
ATOM 708 O O . LEU A 1 87 ? -13.752 -4.018 10.692 1.00 63.28 87 LEU A O 1
ATOM 712 N N . LEU A 1 88 ? -11.697 -4.780 10.234 1.00 66.06 88 LEU A N 1
ATOM 713 C CA . LEU A 1 88 ? -12.086 -6.189 10.191 1.00 66.06 88 LEU A CA 1
ATOM 714 C C . LEU A 1 88 ? -12.199 -6.794 11.595 1.00 66.06 88 LEU A C 1
ATOM 716 O O . LEU A 1 88 ? -13.128 -7.549 11.863 1.00 66.06 88 LEU A O 1
ATOM 720 N N . SER A 1 89 ? -11.271 -6.465 12.492 1.00 66.50 89 SER A N 1
ATOM 721 C CA . SER A 1 89 ? -11.171 -7.081 13.819 1.00 66.50 89 SER A CA 1
ATOM 722 C C . SER A 1 89 ? -12.208 -6.554 14.817 1.00 66.50 89 SER A C 1
ATOM 724 O O . SER A 1 89 ? -12.616 -7.305 15.705 1.00 66.50 89 SER A O 1
ATOM 726 N N . ASN A 1 90 ? -12.648 -5.296 14.671 1.00 59.66 90 ASN A N 1
ATOM 727 C CA . ASN A 1 90 ? -13.527 -4.626 15.640 1.00 59.66 90 ASN A CA 1
ATOM 728 C C . ASN A 1 90 ? -14.925 -4.280 15.096 1.00 59.66 90 ASN A C 1
ATOM 730 O O . ASN A 1 90 ? -15.694 -3.613 15.788 1.00 59.66 90 ASN A O 1
ATOM 734 N N . TYR A 1 91 ? -15.288 -4.722 13.886 1.00 54.56 91 TYR A N 1
ATOM 735 C CA . TYR A 1 91 ? -16.651 -4.540 13.375 1.00 54.56 91 TYR A CA 1
ATOM 736 C C . TYR A 1 91 ? -17.660 -5.217 14.324 1.00 54.56 91 TYR A C 1
ATOM 738 O O . TYR A 1 91 ? -17.490 -6.388 14.659 1.00 54.56 91 TYR A O 1
ATOM 746 N N . ASP A 1 92 ? -18.658 -4.456 14.791 1.00 53.91 92 ASP A N 1
ATOM 747 C CA . ASP A 1 92 ? -19.661 -4.825 15.814 1.00 53.91 92 ASP A CA 1
ATOM 748 C C . ASP A 1 92 ? -19.148 -5.092 17.248 1.00 53.91 92 ASP A C 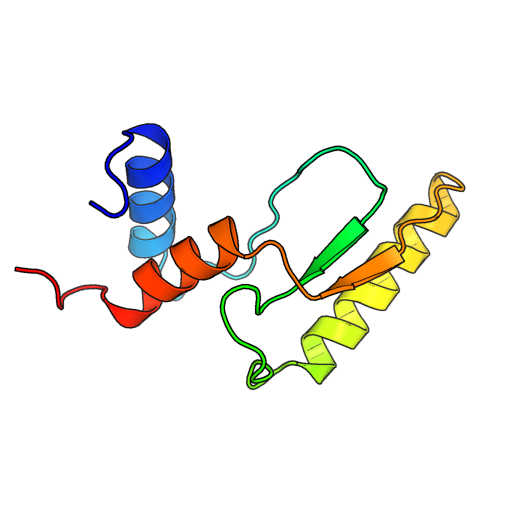1
ATOM 750 O O . ASP A 1 92 ? -19.892 -5.620 18.077 1.00 53.91 92 ASP A O 1
ATOM 754 N N . LYS A 1 93 ? -17.901 -4.726 17.586 1.00 55.19 93 LYS A N 1
ATOM 755 C CA . LYS A 1 93 ? -17.338 -4.933 18.942 1.00 55.19 93 LYS A CA 1
ATOM 756 C C . LYS A 1 93 ? -16.973 -3.665 19.714 1.00 55.19 93 LYS A C 1
ATOM 758 O O . LYS A 1 93 ? -16.642 -3.780 20.893 1.00 55.19 93 LYS A O 1
ATOM 763 N N . ASP A 1 94 ? -17.046 -2.491 19.094 1.00 42.31 94 ASP A N 1
ATOM 764 C CA . ASP A 1 94 ? -16.908 -1.221 19.815 1.00 42.31 94 ASP A CA 1
ATOM 765 C C . ASP A 1 94 ? -18.279 -0.776 20.375 1.00 42.31 94 ASP A C 1
ATOM 767 O O . ASP A 1 94 ? -19.281 -0.924 19.670 1.00 42.31 94 AS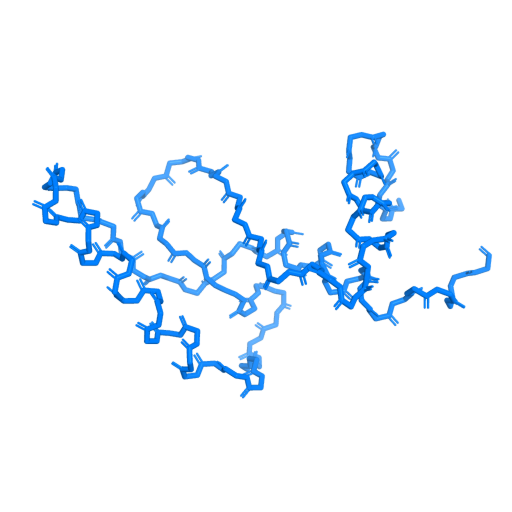P A O 1
ATOM 771 N N . PRO A 1 95 ? -18.347 -0.282 21.629 1.00 51.31 95 PRO A N 1
ATOM 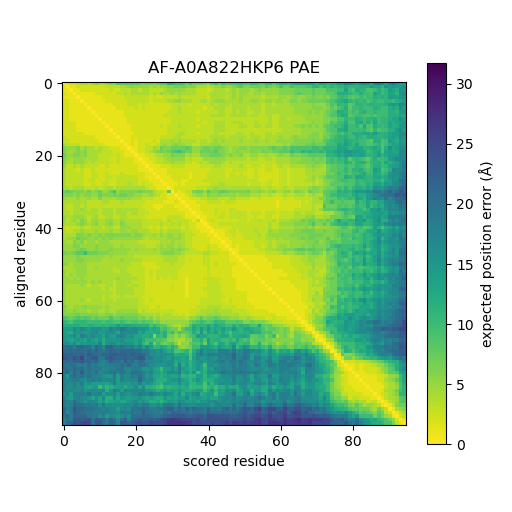772 C CA . PRO A 1 95 ? -19.585 0.204 22.245 1.00 51.31 95 PRO A CA 1
ATOM 773 C C . PRO A 1 95 ? -20.194 1.422 21.536 1.00 51.31 95 PRO A C 1
ATOM 775 O O . PRO A 1 95 ? -19.441 2.211 20.915 1.00 51.31 95 PRO A O 1
#

Solvent-accessible surface area (backbone atoms only — not comparable to full-atom values): 5990 Å² total; per-residue (Å²): 116,88,59,72,48,69,71,56,35,50,54,51,52,52,54,61,74,33,62,96,71,70,85,82,88,86,85,92,81,83,85,84,51,69,47,62,43,76,42,42,86,54,89,66,76,51,94,62,42,68,64,52,50,57,51,49,52,52,52,38,50,51,50,27,74,76,69,72,45,78,48,43,84,43,82,38,56,30,68,63,43,48,49,54,48,52,54,67,75,40,64,95,67,69,134

Foldseek 3Di:
DPPPDVVLVVVLVVCLVCPPNDDDDDDDDDDDQEDEDDDAVDPDADPCNVVVVVVSVVVQVVCCVPPVDRYDYDYDPHPVNVSVCCSVVCVVPDD